Protein AF-A0A957XF98-F1 (afdb_monomer_lite)

Radius of gyration: 41.45 Å; chains: 1; bounding box: 76×66×106 Å

Secondary structure (DSSP, 8-state):
-----------S--TT-----HHHHHHHHHHHHHHHHHHHHHHHHHHHHHHHHHHHHHHHHHHHHHHHHHHHHHHHHHHHHHHHHHHHHHHHHHHHHHHHH-SSS-HHHHHHHHHHHHHHHHHHHHHHHHHHHHHHHHHHHHHHHHHHHHHT-

Foldseek 3Di:
DDDDDDDDDDDDDPPDPPVPDPVRVVVVVVVVVVVVVVVVVVVVVVVVVVVVVVVLVVVLVVLVVVLVVLVVVVVVVVVVLVVLVVVLVVLVVVLVVVCVVPVPDDPPVNVVSVVVNVVSVVVNVVVVVVVVVVVVVSVVVSVVSVVVSVVSD

Sequence (153 aa):
MSTKQISQLSNGNPENHTTLKPDALANKITIAHKEHLKVQREHYEWLNKARKGQVKSRRMLALLARIESMILDRDARIASLMARVEAHEAQIRWHDEAVSSDEIAHQSHLDAVHIRYRTEHAAVHEIFSHFEEDEEQFNAQIEDVVQALLRSL

Structure (mmCIF, N/CA/C/O backbone):
data_AF-A0A957XF98-F1
#
_entry.id   AF-A0A957XF98-F1
#
loop_
_atom_site.group_PDB
_atom_site.id
_atom_site.type_symbol
_atom_site.label_atom_id
_atom_site.label_alt_id
_atom_site.label_comp_id
_atom_site.label_asym_id
_atom_site.label_entity_id
_atom_site.label_seq_id
_atom_site.pdbx_PDB_ins_code
_atom_site.Cartn_x
_atom_site.Cartn_y
_atom_site.Cartn_z
_atom_site.occupancy
_atom_site.B_iso_or_equiv
_atom_site.auth_seq_id
_atom_site.auth_comp_id
_atom_site.auth_asym_id
_atom_site.auth_atom_id
_atom_site.pdbx_PDB_model_num
ATOM 1 N N . MET A 1 1 ? -44.071 -53.668 22.408 1.00 39.41 1 MET A N 1
ATOM 2 C CA . MET A 1 1 ? -42.833 -53.862 23.203 1.00 39.41 1 MET A CA 1
ATOM 3 C C . MET A 1 1 ? -42.165 -52.497 23.318 1.00 39.41 1 MET A C 1
ATOM 5 O O . MET A 1 1 ? -41.993 -51.883 22.285 1.00 39.41 1 MET A O 1
ATOM 9 N N . SER A 1 2 ? -41.831 -51.893 24.454 1.00 44.38 2 SER A N 1
ATOM 10 C CA . SER A 1 2 ? -41.777 -52.313 25.850 1.00 44.38 2 SER A CA 1
ATOM 11 C C . SER A 1 2 ? -41.962 -51.051 26.707 1.00 44.38 2 SER A C 1
ATOM 13 O O . SER A 1 2 ? -41.191 -50.102 26.594 1.00 44.38 2 SER A O 1
ATOM 15 N N . THR A 1 3 ? -43.001 -51.033 27.535 1.00 46.59 3 THR A N 1
ATOM 16 C CA . THR A 1 3 ? -43.173 -50.110 28.660 1.00 46.59 3 THR A CA 1
ATOM 17 C C . THR A 1 3 ? -42.321 -50.616 29.817 1.00 46.59 3 THR A C 1
ATOM 19 O O . THR A 1 3 ? -42.658 -51.637 30.416 1.00 46.59 3 THR A O 1
ATOM 22 N N . LYS A 1 4 ? -41.238 -49.915 30.167 1.00 57.94 4 LYS A N 1
ATOM 23 C CA . LYS A 1 4 ? -40.604 -50.094 31.478 1.00 57.94 4 LYS A CA 1
ATOM 24 C C . LYS A 1 4 ? -41.100 -49.013 32.427 1.00 57.94 4 LYS A C 1
ATOM 26 O O . LYS A 1 4 ? -40.674 -47.866 32.372 1.00 57.94 4 LYS A O 1
ATOM 31 N N . GLN A 1 5 ? -42.028 -49.438 33.278 1.00 53.69 5 GLN A N 1
ATOM 32 C CA . GLN A 1 5 ? -42.318 -48.823 34.563 1.00 53.69 5 GLN A CA 1
ATOM 33 C C . GLN A 1 5 ? -41.026 -48.738 35.382 1.00 53.69 5 GLN A C 1
ATOM 35 O O . GLN A 1 5 ? -40.314 -49.733 35.519 1.00 53.69 5 GLN A O 1
ATOM 40 N N . ILE A 1 6 ? -40.762 -47.574 35.966 1.00 48.00 6 ILE A N 1
ATOM 41 C CA . ILE A 1 6 ? -39.937 -47.463 37.167 1.00 48.00 6 ILE A CA 1
ATOM 42 C C . ILE A 1 6 ? -40.783 -46.691 38.171 1.00 48.00 6 ILE A C 1
ATOM 44 O O . ILE A 1 6 ? -40.879 -45.466 38.132 1.00 48.00 6 ILE A O 1
ATOM 48 N N . SER A 1 7 ? -41.455 -47.449 39.031 1.00 49.31 7 SER A N 1
ATOM 49 C CA . SER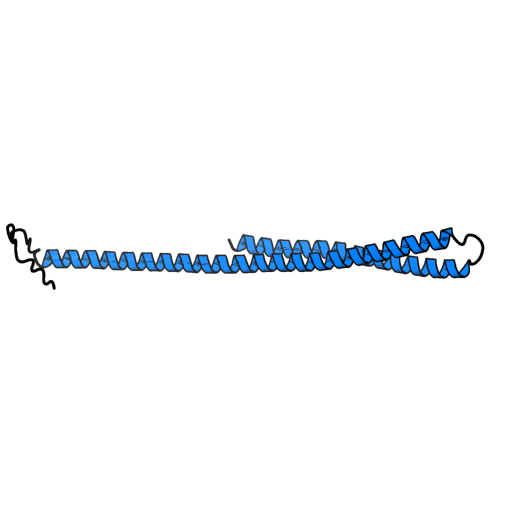 A 1 7 ? -42.079 -46.943 40.242 1.00 49.31 7 SER A CA 1
ATOM 50 C C . SER A 1 7 ? -41.101 -47.097 41.403 1.00 49.31 7 SER A C 1
ATOM 52 O O . SER A 1 7 ? -40.569 -48.178 41.619 1.00 49.31 7 SER A O 1
ATOM 54 N N . GLN A 1 8 ? -40.975 -46.000 42.152 1.00 52.94 8 GLN A N 1
ATOM 55 C CA . GLN A 1 8 ? -40.747 -45.922 43.598 1.00 52.94 8 GLN A CA 1
ATOM 56 C C . GLN A 1 8 ? -39.441 -46.481 44.173 1.00 52.94 8 GLN A C 1
ATOM 58 O O . GLN A 1 8 ? -39.303 -47.681 44.343 1.00 52.94 8 GLN A O 1
ATOM 63 N N . LEU A 1 9 ? -38.605 -45.570 44.683 1.00 45.41 9 LEU A N 1
ATOM 64 C CA . LEU A 1 9 ? -38.120 -45.625 46.067 1.00 45.41 9 LEU A CA 1
ATOM 65 C C . LEU A 1 9 ? -37.986 -44.188 46.600 1.00 45.41 9 LEU A C 1
ATOM 67 O O . LEU A 1 9 ? -36.999 -43.494 46.380 1.00 45.41 9 LEU A O 1
ATOM 71 N N . SER A 1 10 ? -39.048 -43.749 47.274 1.00 59.97 10 SER A N 1
ATOM 72 C CA . SER A 1 10 ? -38.985 -42.753 48.344 1.00 59.97 10 SER A CA 1
ATOM 73 C C . SER A 1 10 ? -38.304 -43.411 49.544 1.00 59.97 10 SER A C 1
ATOM 75 O O . SER A 1 10 ? -38.709 -44.519 49.888 1.00 59.97 10 SER A O 1
ATOM 77 N N . ASN A 1 11 ? -37.306 -42.763 50.159 1.00 46.03 11 ASN A N 1
ATOM 78 C CA . ASN A 1 11 ? -37.051 -42.852 51.605 1.00 46.03 11 ASN A CA 1
ATOM 79 C C . ASN A 1 11 ? -35.957 -41.870 52.073 1.00 46.03 11 ASN A C 1
ATOM 81 O O . ASN A 1 11 ? -34.790 -42.038 51.737 1.00 46.03 11 ASN A O 1
ATOM 85 N N . GLY A 1 12 ? -36.367 -40.909 52.917 1.00 40.41 12 GLY A N 1
ATOM 86 C CA . GLY A 1 12 ? -35.535 -40.128 53.852 1.00 40.41 12 GLY A CA 1
ATOM 87 C C . GLY A 1 12 ? -34.702 -39.016 53.205 1.00 40.41 12 GLY A C 1
ATOM 88 O O . GLY A 1 12 ? -33.691 -39.284 52.580 1.00 40.41 12 GLY A O 1
ATOM 89 N N . ASN A 1 13 ? -35.036 -37.730 53.311 1.00 39.22 13 ASN A N 1
ATOM 90 C CA . ASN A 1 13 ? -35.313 -36.982 54.536 1.00 39.22 13 ASN A CA 1
ATOM 91 C C . ASN A 1 13 ? -36.149 -35.724 54.182 1.00 39.22 13 ASN A C 1
ATOM 93 O O . ASN A 1 13 ? -35.641 -34.883 53.439 1.00 39.22 13 ASN A O 1
ATOM 97 N N . PRO A 1 14 ? -37.403 -35.562 54.651 1.00 48.25 14 PRO A N 1
ATOM 98 C CA . PRO 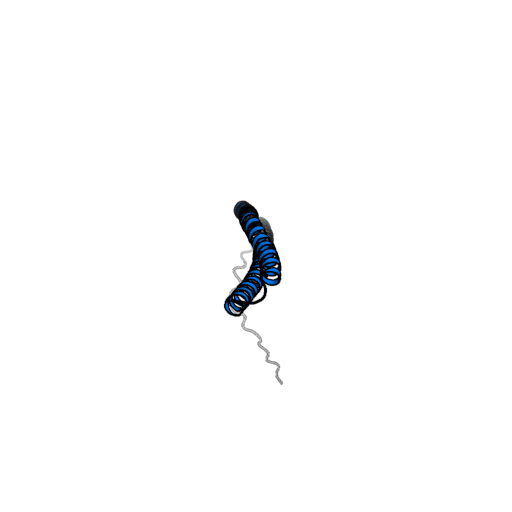A 1 14 ? -38.204 -34.374 54.337 1.00 48.25 14 PRO A CA 1
ATOM 99 C C . PRO A 1 14 ? -37.844 -33.145 55.192 1.00 48.25 14 PRO A C 1
ATOM 101 O O . PRO A 1 14 ? -38.402 -32.067 54.990 1.00 48.25 14 PRO A O 1
ATOM 104 N N . GLU A 1 15 ? -36.892 -33.256 56.119 1.00 44.06 15 GLU A N 1
ATOM 105 C CA . GLU A 1 15 ? -36.580 -32.194 57.074 1.00 44.06 15 GLU A CA 1
ATOM 106 C C . GLU A 1 15 ? -35.225 -31.547 56.792 1.00 44.06 15 GLU A C 1
ATOM 108 O O . GLU A 1 15 ? -34.224 -31.772 57.466 1.00 44.06 15 GLU A O 1
ATOM 113 N N . ASN A 1 16 ? -35.201 -30.714 55.754 1.00 44.41 16 ASN A N 1
ATOM 114 C CA . ASN A 1 16 ? -34.435 -29.468 55.785 1.00 44.41 16 ASN A CA 1
ATOM 115 C C . ASN A 1 16 ? -34.958 -28.486 54.729 1.00 44.41 16 ASN A C 1
ATOM 117 O O . ASN A 1 16 ? -34.204 -27.817 54.024 1.00 44.41 16 ASN A O 1
ATOM 121 N N . HIS A 1 17 ? -36.282 -28.354 54.628 1.00 47.44 17 HIS A N 1
ATOM 122 C CA . HIS A 1 17 ? -36.843 -27.116 54.105 1.00 47.44 17 HIS A CA 1
ATOM 123 C C . HIS A 1 17 ? -36.621 -26.051 55.175 1.00 47.44 17 HIS A C 1
ATOM 125 O O . HIS A 1 17 ? -37.489 -25.778 56.000 1.00 47.44 17 HIS A O 1
ATOM 131 N N . THR A 1 18 ? -35.419 -25.469 55.200 1.00 53.75 18 THR A N 1
ATOM 132 C CA . THR A 1 18 ? -35.195 -24.202 55.889 1.00 53.75 18 THR A CA 1
ATOM 133 C C . THR A 1 18 ? -36.035 -23.181 55.133 1.00 53.75 18 THR A C 1
ATOM 135 O O . THR A 1 18 ? -35.591 -22.575 54.156 1.00 53.75 18 THR A O 1
ATOM 138 N N . THR A 1 19 ? -37.302 -23.060 55.526 1.00 56.16 19 THR A N 1
ATOM 139 C CA . THR A 1 19 ? -38.209 -22.027 55.050 1.00 56.16 19 THR A CA 1
ATOM 140 C C . THR A 1 19 ? -37.586 -20.718 55.498 1.00 56.16 19 THR A C 1
ATOM 142 O O . THR A 1 19 ? -37.680 -20.321 56.660 1.00 56.16 19 THR A O 1
ATOM 145 N N . LEU A 1 20 ? -36.818 -20.103 54.598 1.00 55.84 20 LEU A N 1
ATOM 146 C CA . LEU A 1 20 ? -36.223 -18.802 54.839 1.00 55.84 20 LEU A CA 1
ATOM 147 C C . LEU A 1 20 ? -37.368 -17.876 55.215 1.00 55.84 20 LEU A C 1
ATOM 149 O O . LEU A 1 20 ? -38.357 -17.788 54.486 1.00 55.84 20 LEU A O 1
ATOM 153 N N . LYS A 1 21 ? -37.235 -17.206 56.363 1.00 67.31 21 LYS A N 1
ATOM 154 C CA . LYS A 1 21 ? -38.171 -16.149 56.740 1.00 67.31 21 LYS A CA 1
ATOM 155 C C . LYS A 1 21 ? -38.342 -15.213 55.531 1.00 67.31 21 LYS A C 1
ATOM 157 O O . LYS A 1 21 ? -37.341 -14.967 54.851 1.00 67.31 21 LYS A O 1
ATOM 162 N N . PRO A 1 22 ? -39.554 -14.707 55.248 1.00 72.50 22 PRO A N 1
ATOM 163 C CA . PRO A 1 22 ? -39.833 -13.882 54.068 1.00 72.50 22 PRO A CA 1
ATOM 164 C C . PRO A 1 22 ? -38.785 -12.782 53.833 1.00 72.50 22 PRO A C 1
ATOM 166 O O . PRO A 1 22 ? -38.334 -12.583 52.707 1.00 72.50 22 PRO A O 1
ATOM 169 N N . ASP A 1 23 ? -38.290 -12.179 54.915 1.00 75.88 23 ASP A N 1
ATOM 170 C CA . ASP A 1 23 ? -37.241 -11.154 54.899 1.00 75.88 23 ASP A CA 1
ATOM 171 C C . ASP A 1 23 ? -35.886 -11.671 54.387 1.00 75.88 23 ASP A C 1
ATOM 173 O O . ASP A 1 23 ? -35.196 -10.994 53.627 1.00 75.88 23 ASP A O 1
ATOM 177 N N . ALA A 1 24 ? -35.499 -12.898 54.749 1.00 76.38 24 ALA A N 1
ATOM 178 C CA . ALA A 1 24 ? -34.257 -13.523 54.298 1.00 76.38 24 ALA A CA 1
ATOM 179 C C . ALA A 1 24 ? -34.320 -13.932 52.818 1.00 76.38 24 ALA A C 1
ATOM 181 O O . ALA A 1 24 ? -33.307 -13.873 52.118 1.00 76.38 24 ALA A O 1
ATOM 182 N N . LEU A 1 25 ? -35.501 -14.316 52.323 1.00 79.44 25 LEU A N 1
ATOM 183 C CA . LEU A 1 25 ? -35.720 -14.587 50.901 1.00 79.44 25 LEU A CA 1
ATOM 184 C C . LEU A 1 25 ? -35.705 -13.287 50.079 1.00 79.44 25 LEU A C 1
ATOM 186 O O . LEU A 1 25 ? -35.013 -13.218 49.064 1.00 79.44 25 LEU A O 1
ATOM 190 N N . ALA A 1 26 ? -36.387 -12.239 50.551 1.00 81.94 26 ALA A N 1
ATOM 191 C CA . ALA A 1 26 ? -36.394 -10.921 49.913 1.00 81.94 26 ALA A CA 1
ATOM 192 C C . ALA A 1 26 ? -34.983 -10.313 49.811 1.00 81.94 26 ALA A C 1
ATOM 194 O O . ALA A 1 26 ? -34.611 -9.745 48.778 1.00 81.94 26 ALA A O 1
ATOM 195 N N . ASN A 1 27 ? -34.158 -10.495 50.847 1.00 87.88 27 ASN A N 1
ATOM 196 C CA . ASN A 1 27 ? -32.780 -10.011 50.844 1.00 87.88 27 ASN A CA 1
ATOM 197 C C . ASN A 1 27 ? -31.911 -10.767 49.820 1.00 87.88 27 ASN A C 1
ATOM 199 O O . ASN A 1 27 ? -31.172 -10.146 49.057 1.00 87.88 27 ASN A O 1
ATOM 203 N N . LYS A 1 28 ? -32.063 -12.098 49.715 1.00 87.31 28 LYS A N 1
ATOM 204 C CA . LYS A 1 28 ? -31.374 -12.905 48.688 1.00 87.31 28 LYS A CA 1
ATOM 205 C C . LYS A 1 28 ? -31.770 -12.507 47.267 1.00 87.31 28 LYS A C 1
ATOM 207 O O . LYS A 1 28 ? -30.895 -12.378 46.416 1.00 87.31 28 LYS A O 1
ATOM 212 N N . ILE A 1 29 ? -33.059 -12.266 47.018 1.00 88.69 29 ILE A N 1
ATOM 213 C CA . ILE A 1 29 ? -33.552 -11.802 45.710 1.00 88.69 29 ILE A CA 1
ATOM 214 C C . ILE A 1 29 ? -32.949 -10.435 45.366 1.00 88.69 29 ILE A C 1
ATOM 216 O O . ILE A 1 29 ? -32.492 -10.224 44.244 1.00 88.69 29 ILE A O 1
ATOM 220 N N . THR A 1 30 ? -32.879 -9.526 46.340 1.00 92.19 30 THR A N 1
ATOM 221 C CA . THR A 1 30 ? -32.288 -8.194 46.148 1.00 92.19 30 THR A CA 1
ATOM 222 C C . THR A 1 30 ? -30.796 -8.273 45.812 1.00 92.19 30 THR A C 1
ATOM 224 O O . THR A 1 30 ? -30.329 -7.559 44.923 1.00 92.19 30 THR A O 1
ATOM 227 N N . ILE A 1 31 ? -30.046 -9.148 46.491 1.00 93.25 31 ILE A N 1
ATOM 228 C CA . ILE A 1 31 ? -28.620 -9.382 46.214 1.00 93.25 31 ILE A CA 1
ATOM 229 C C . ILE A 1 31 ? -28.440 -9.961 44.807 1.00 93.25 31 ILE A C 1
ATOM 231 O O . ILE A 1 31 ? -27.709 -9.380 44.006 1.00 93.25 31 ILE A O 1
ATOM 235 N N . ALA A 1 32 ? -29.173 -11.025 44.469 1.00 91.19 32 ALA A N 1
ATOM 236 C CA . ALA A 1 32 ? -29.096 -11.663 43.155 1.00 91.19 32 ALA A CA 1
ATOM 237 C C . ALA A 1 32 ? -29.467 -10.698 42.015 1.00 91.19 32 ALA A C 1
ATOM 239 O O . ALA A 1 32 ? -28.824 -10.688 40.967 1.00 91.19 32 ALA A O 1
ATOM 240 N N . HIS A 1 33 ? -30.465 -9.833 42.223 1.00 92.62 33 HIS A N 1
ATOM 241 C CA . HIS A 1 33 ? -30.840 -8.815 41.245 1.00 92.62 33 HIS A CA 1
ATOM 242 C C . HIS A 1 33 ? -29.729 -7.772 41.038 1.00 92.62 33 HIS A C 1
ATOM 244 O O . HIS A 1 33 ? -29.409 -7.424 39.900 1.00 92.62 33 HIS A O 1
ATOM 250 N N . LYS A 1 34 ? -29.089 -7.305 42.120 1.00 94.94 34 LYS A N 1
ATOM 251 C CA . LYS A 1 34 ? -27.949 -6.376 42.034 1.00 94.94 34 LYS A CA 1
ATOM 252 C C . LYS A 1 34 ? -26.754 -7.000 41.310 1.00 94.94 34 LYS A C 1
ATOM 254 O O . LYS A 1 34 ? -26.134 -6.327 40.486 1.00 94.94 34 LYS A O 1
ATOM 259 N N . GLU A 1 35 ? -26.448 -8.266 41.586 1.00 93.81 35 GLU A N 1
ATOM 260 C CA . GLU A 1 35 ? -25.391 -9.009 40.891 1.00 93.81 35 GLU A CA 1
ATOM 261 C C . GLU A 1 35 ? -25.713 -9.191 39.407 1.00 93.81 35 GLU A C 1
ATOM 263 O O . GLU A 1 35 ? -24.869 -8.907 38.560 1.00 93.81 35 GLU A O 1
ATOM 268 N N . HIS A 1 36 ? -26.953 -9.559 39.076 1.00 92.44 36 HIS A N 1
ATOM 269 C CA . HIS A 1 36 ? -27.395 -9.683 37.690 1.00 92.44 36 HIS A CA 1
ATOM 270 C C . HIS A 1 36 ? -27.223 -8.371 36.909 1.00 92.44 36 HIS A C 1
ATOM 272 O O . HIS A 1 36 ? -26.654 -8.372 35.818 1.00 92.44 36 HIS A O 1
ATOM 278 N N . LEU A 1 37 ? -27.638 -7.236 37.484 1.00 95.69 37 LEU A N 1
ATOM 279 C CA . LEU A 1 37 ? -27.449 -5.918 36.866 1.00 95.69 37 LEU A CA 1
ATOM 280 C C . LEU A 1 37 ? -25.967 -5.553 36.701 1.00 95.69 37 LEU A C 1
ATOM 282 O O . LEU A 1 37 ? -25.592 -4.914 35.717 1.00 95.69 37 LEU A O 1
ATOM 286 N N . LYS A 1 38 ? -25.110 -5.952 37.649 1.00 95.88 38 LYS A N 1
ATOM 287 C CA . LYS A 1 38 ? -23.660 -5.755 37.540 1.00 95.88 38 LYS A CA 1
ATOM 288 C C . LYS A 1 38 ? -23.089 -6.545 36.360 1.00 95.88 38 LYS A C 1
ATOM 290 O O . LYS A 1 38 ? -22.432 -5.945 35.514 1.00 95.88 38 LYS A O 1
ATOM 295 N N . VAL A 1 39 ? -23.411 -7.835 36.263 1.00 92.94 39 VAL A N 1
ATOM 296 C CA . VAL A 1 39 ? -22.960 -8.707 35.166 1.00 92.94 39 VAL A CA 1
ATOM 297 C C . VAL A 1 39 ? -23.476 -8.209 33.816 1.00 92.94 39 VAL A C 1
ATOM 299 O O . VAL A 1 39 ? -22.725 -8.200 32.844 1.00 92.94 39 VAL A O 1
ATOM 302 N N . GLN A 1 40 ? -24.723 -7.729 33.740 1.00 94.19 40 GLN A N 1
ATOM 303 C CA . GLN A 1 40 ? -25.237 -7.117 32.512 1.00 94.19 40 GLN A CA 1
ATOM 304 C C . GLN A 1 40 ? -24.390 -5.914 32.079 1.00 94.19 40 GLN A C 1
ATOM 306 O O . GLN A 1 40 ? -24.025 -5.823 30.908 1.00 94.19 40 GLN A O 1
ATOM 311 N N . ARG A 1 41 ? -24.042 -5.006 33.002 1.00 94.38 41 ARG A N 1
ATOM 312 C CA . ARG A 1 41 ? -23.186 -3.850 32.681 1.00 94.38 41 ARG A CA 1
ATOM 313 C C . ARG A 1 41 ? -21.804 -4.276 32.197 1.00 94.38 41 ARG A C 1
ATOM 315 O O . ARG A 1 41 ? -21.376 -3.810 31.145 1.00 94.38 41 ARG A O 1
ATOM 322 N N . GLU A 1 42 ? -21.154 -5.193 32.908 1.00 93.12 42 GLU A N 1
ATOM 323 C CA . GLU A 1 42 ? -19.845 -5.729 32.514 1.00 93.12 42 GLU A CA 1
ATOM 324 C C . GLU A 1 42 ? -19.911 -6.376 31.119 1.00 93.12 42 GLU A C 1
ATOM 326 O O . GLU A 1 42 ? -19.057 -6.125 30.268 1.00 93.12 42 GLU A O 1
ATOM 331 N N . HIS A 1 43 ? -20.975 -7.129 30.829 1.00 92.06 43 HIS A N 1
ATOM 332 C CA . HIS A 1 43 ? -21.197 -7.716 29.510 1.00 92.06 43 HIS A CA 1
ATOM 333 C C . HIS A 1 43 ? -21.339 -6.651 28.408 1.00 92.06 43 HIS A C 1
ATOM 335 O O . HIS A 1 43 ? -20.711 -6.764 27.351 1.00 92.06 43 HIS A O 1
ATOM 341 N N . TYR A 1 44 ? -22.112 -5.587 28.652 1.00 90.62 44 TYR A N 1
ATOM 342 C CA . TYR A 1 44 ? -22.230 -4.464 27.715 1.00 90.62 44 TYR A CA 1
ATOM 343 C C . TYR A 1 44 ? -20.887 -3.763 27.470 1.00 90.62 44 TYR A C 1
ATOM 345 O O . TYR A 1 44 ? -20.573 -3.409 26.330 1.00 90.62 44 TYR A O 1
ATOM 353 N N . GLU A 1 45 ? -20.071 -3.582 28.508 1.00 93.81 45 GLU A N 1
ATOM 354 C CA . GLU A 1 45 ? -18.729 -3.008 28.383 1.00 93.81 45 GLU A CA 1
ATOM 355 C C . GLU A 1 45 ? -17.812 -3.887 27.527 1.00 93.81 45 GLU A C 1
ATOM 357 O O . GLU A 1 45 ? -17.120 -3.379 26.639 1.00 93.81 45 GLU A O 1
ATOM 362 N N . TRP A 1 46 ? -17.852 -5.205 27.731 1.00 92.62 46 TRP A N 1
ATOM 363 C CA . TRP A 1 46 ? -17.082 -6.165 26.941 1.00 92.62 46 TRP A CA 1
ATOM 364 C C . TRP A 1 46 ? -17.501 -6.160 25.473 1.00 92.62 46 TRP A C 1
ATOM 366 O O . TRP A 1 46 ? -16.641 -6.075 24.593 1.00 92.62 46 TRP A O 1
ATOM 376 N N . LEU A 1 47 ? -18.808 -6.166 25.191 1.00 93.62 47 LEU A N 1
ATOM 377 C CA . LEU A 1 47 ? -19.325 -6.052 23.826 1.00 93.62 47 LEU A CA 1
ATOM 378 C C . LEU A 1 47 ? -18.882 -4.747 23.162 1.00 93.62 47 LEU A C 1
ATOM 380 O O . LEU A 1 47 ? -18.455 -4.750 22.006 1.00 93.62 47 LEU A O 1
ATOM 384 N N . ASN A 1 48 ? -18.934 -3.631 23.888 1.00 93.50 48 ASN A N 1
ATOM 385 C CA . ASN A 1 48 ? -18.466 -2.349 23.372 1.00 93.50 48 ASN A CA 1
ATOM 386 C C . ASN A 1 48 ? -16.958 -2.356 23.102 1.00 93.50 48 ASN A C 1
ATOM 388 O O . ASN A 1 48 ? -16.523 -1.832 22.073 1.00 93.50 48 ASN A O 1
ATOM 392 N N . LYS A 1 49 ? -16.154 -2.973 23.973 1.00 91.19 49 LYS A N 1
ATOM 393 C CA . LYS A 1 49 ? -14.709 -3.130 23.764 1.00 91.19 49 LYS A CA 1
ATOM 394 C C . LYS A 1 49 ? -14.416 -3.988 22.531 1.00 91.19 49 LYS A C 1
ATOM 396 O O . LYS A 1 49 ? -13.609 -3.581 21.697 1.00 91.19 49 LYS A O 1
ATOM 401 N N . ALA A 1 50 ? -15.119 -5.109 22.372 1.00 89.94 50 ALA A N 1
ATOM 402 C CA . ALA A 1 50 ? -14.991 -5.988 21.211 1.00 89.94 50 ALA A CA 1
ATOM 403 C C . ALA A 1 50 ? -15.371 -5.270 19.906 1.00 89.94 50 ALA A C 1
ATOM 405 O O . ALA A 1 50 ? -14.607 -5.301 18.943 1.00 89.94 50 ALA A O 1
ATOM 406 N N . ARG A 1 51 ? -16.495 -4.537 19.888 1.00 93.12 51 ARG A N 1
ATOM 407 C CA . ARG A 1 51 ? -16.921 -3.738 18.724 1.00 93.12 51 ARG A CA 1
ATOM 408 C C . ARG A 1 51 ? -15.904 -2.659 18.359 1.00 93.12 51 ARG A C 1
ATOM 410 O O . ARG A 1 51 ? -15.568 -2.511 17.186 1.00 93.12 51 ARG A O 1
ATOM 417 N N . LYS A 1 52 ? -15.375 -1.927 19.348 1.00 91.31 52 LYS A N 1
ATOM 418 C CA . LYS A 1 52 ? -14.307 -0.937 19.120 1.00 91.31 52 LYS A CA 1
ATOM 419 C C . LYS A 1 52 ? -13.057 -1.594 18.527 1.00 91.31 52 LYS A C 1
ATOM 421 O O . LYS A 1 52 ? -12.500 -1.061 17.572 1.00 91.31 52 LYS A O 1
ATOM 426 N N . GLY A 1 53 ? -12.662 -2.758 19.048 1.00 87.12 53 GLY A N 1
ATOM 427 C CA . GLY A 1 53 ? -11.558 -3.556 18.508 1.00 87.12 53 GLY A CA 1
ATOM 428 C C . GLY A 1 53 ? -11.790 -3.958 17.051 1.00 87.12 53 GLY A C 1
ATOM 429 O O . GLY A 1 53 ? -10.947 -3.690 16.203 1.00 87.12 53 GLY A O 1
ATOM 430 N N . GLN A 1 54 ? -12.973 -4.486 16.730 1.00 91.94 54 GLN A N 1
ATOM 431 C CA . GLN A 1 54 ? -13.340 -4.870 15.364 1.00 91.94 54 GLN A CA 1
ATOM 432 C C . GLN A 1 54 ? -13.265 -3.689 14.382 1.00 91.94 54 GLN A C 1
ATOM 434 O O . GLN A 1 54 ? -12.774 -3.844 13.263 1.00 91.94 54 GLN A O 1
ATOM 439 N N . VAL A 1 55 ? -13.729 -2.502 14.788 1.00 91.06 55 VAL A N 1
ATOM 440 C CA . VAL A 1 55 ? -13.631 -1.287 13.962 1.00 91.06 55 VAL A CA 1
ATOM 441 C C . VAL A 1 55 ? -12.172 -0.888 13.736 1.00 91.06 55 VAL A C 1
ATOM 443 O O . VAL A 1 55 ? -11.811 -0.583 12.599 1.00 91.06 55 VAL A O 1
ATOM 446 N N . LYS A 1 56 ? -11.325 -0.927 14.776 1.00 86.69 56 LYS A N 1
ATOM 447 C CA . LYS A 1 56 ? -9.882 -0.671 14.634 1.00 86.69 56 LYS A CA 1
ATOM 448 C C . LYS A 1 56 ? -9.234 -1.655 13.652 1.00 86.69 56 LYS A C 1
ATOM 450 O O . LYS A 1 56 ? -8.576 -1.220 12.713 1.00 86.69 56 LYS A O 1
ATOM 455 N N . SER A 1 57 ? -9.490 -2.957 13.798 1.00 85.00 57 SER A N 1
ATOM 456 C CA . SER A 1 57 ? -8.942 -3.987 12.904 1.00 85.00 57 SER A CA 1
ATOM 457 C C . SER A 1 57 ? -9.381 -3.802 11.450 1.00 85.00 57 SER A C 1
ATOM 459 O O . SER A 1 57 ? -8.566 -3.933 10.544 1.00 85.00 57 SER A O 1
ATOM 461 N N . ARG A 1 58 ? -10.646 -3.442 11.201 1.00 89.88 58 ARG A N 1
ATOM 462 C CA . ARG A 1 58 ? -11.126 -3.165 9.835 1.00 89.88 58 ARG A CA 1
ATOM 463 C C . ARG A 1 58 ? -10.430 -1.965 9.196 1.00 89.88 58 ARG A C 1
ATOM 465 O O . ARG A 1 58 ? -10.103 -2.020 8.016 1.00 89.88 58 ARG A O 1
ATOM 472 N N . ARG A 1 59 ? -10.192 -0.898 9.964 1.00 86.88 59 ARG A N 1
ATOM 473 C CA . ARG A 1 59 ? -9.442 0.273 9.478 1.00 86.88 59 ARG A CA 1
ATOM 474 C C . ARG A 1 59 ? -7.996 -0.089 9.149 1.00 86.88 59 ARG A C 1
ATOM 476 O O . ARG A 1 59 ? -7.511 0.305 8.098 1.00 86.88 59 ARG A O 1
ATOM 483 N N . MET A 1 60 ? -7.356 -0.886 10.005 1.00 85.81 60 MET A N 1
ATOM 484 C CA . MET A 1 60 ? -6.003 -1.399 9.784 1.00 85.81 60 MET A CA 1
ATOM 485 C C . MET A 1 60 ? -5.902 -2.195 8.476 1.00 85.81 60 MET A C 1
ATOM 487 O O . MET A 1 60 ? -5.040 -1.920 7.648 1.00 85.81 60 MET A O 1
ATOM 491 N N . LEU A 1 61 ? -6.833 -3.127 8.248 1.00 87.56 61 LEU A N 1
ATOM 492 C CA . LEU A 1 61 ? -6.880 -3.916 7.013 1.00 87.56 61 LEU A CA 1
ATOM 493 C C . LEU A 1 61 ? -7.049 -3.043 5.764 1.00 87.56 61 LEU A C 1
ATOM 495 O O . LEU A 1 61 ? -6.413 -3.307 4.751 1.00 87.56 61 LEU A O 1
ATOM 499 N N . ALA A 1 62 ? -7.865 -1.989 5.835 1.00 86.88 62 ALA A N 1
ATOM 500 C CA . ALA A 1 62 ? -8.043 -1.071 4.712 1.00 86.88 62 ALA A CA 1
ATOM 501 C C . ALA A 1 62 ? -6.761 -0.285 4.378 1.00 86.88 62 ALA A C 1
ATOM 503 O O . ALA A 1 62 ? -6.476 -0.057 3.205 1.00 86.88 62 ALA A O 1
ATOM 504 N N . LEU A 1 63 ? -5.978 0.111 5.389 1.00 85.25 63 LEU A N 1
ATOM 505 C CA . LEU A 1 63 ? -4.688 0.774 5.170 1.00 85.25 63 LEU A CA 1
ATOM 506 C C . LEU A 1 63 ? -3.659 -0.183 4.557 1.00 85.25 63 LEU A C 1
ATOM 508 O O . LEU A 1 63 ? -2.977 0.199 3.612 1.00 85.25 63 LEU A O 1
ATOM 512 N N . LEU A 1 64 ? -3.590 -1.429 5.036 1.00 86.31 64 LEU A N 1
ATOM 513 C CA . LEU A 1 64 ? -2.702 -2.448 4.464 1.00 86.31 64 LEU A CA 1
ATOM 514 C C . LEU A 1 64 ? -3.044 -2.748 2.999 1.00 86.31 64 LEU A C 1
ATOM 516 O O . LEU A 1 64 ? -2.150 -2.758 2.161 1.00 86.31 64 LEU A O 1
ATOM 520 N N . ALA A 1 65 ? -4.331 -2.896 2.673 1.00 89.31 65 ALA A N 1
ATOM 521 C CA . ALA A 1 65 ? -4.774 -3.100 1.293 1.00 89.31 65 ALA A CA 1
ATOM 522 C C . ALA A 1 65 ? -4.408 -1.917 0.377 1.00 89.31 65 ALA A C 1
ATOM 524 O O . ALA A 1 65 ? -4.092 -2.104 -0.797 1.00 89.31 65 ALA A O 1
ATOM 525 N N . ARG A 1 66 ? -4.418 -0.686 0.907 1.00 89.06 66 ARG A N 1
ATOM 526 C CA . ARG A 1 66 ? -3.963 0.493 0.160 1.00 89.06 66 ARG A CA 1
ATOM 527 C C . ARG A 1 66 ? -2.464 0.432 -0.136 1.00 89.06 66 ARG A C 1
ATOM 529 O O . ARG A 1 66 ? -2.083 0.714 -1.266 1.00 89.06 66 ARG A O 1
ATOM 536 N N . ILE A 1 67 ? -1.641 0.063 0.847 1.00 87.31 67 ILE A N 1
ATOM 537 C CA . ILE A 1 67 ? -0.191 -0.109 0.658 1.00 87.31 67 ILE A CA 1
ATOM 538 C C . ILE A 1 67 ? 0.079 -1.177 -0.408 1.00 87.31 67 ILE A C 1
ATOM 540 O O . ILE A 1 67 ? 0.843 -0.934 -1.335 1.00 87.31 67 ILE A O 1
ATOM 544 N N . GLU A 1 68 ? -0.592 -2.326 -0.318 1.00 90.56 68 GLU A N 1
ATOM 545 C CA . GLU A 1 68 ? -0.462 -3.412 -1.296 1.00 90.56 68 GLU A CA 1
ATOM 546 C C . GLU A 1 68 ? -0.820 -2.949 -2.715 1.00 90.56 68 GLU A C 1
ATOM 548 O O . GLU A 1 68 ? -0.063 -3.181 -3.654 1.00 90.56 68 GLU A O 1
ATOM 553 N N . SER A 1 69 ? -1.922 -2.208 -2.873 1.00 91.94 69 SER A N 1
ATOM 554 C CA . SER A 1 69 ? -2.304 -1.638 -4.169 1.00 91.94 69 SER A CA 1
ATOM 555 C C . SER A 1 69 ? -1.259 -0.669 -4.728 1.00 91.94 69 SER A C 1
ATOM 557 O O . SER A 1 69 ? -1.056 -0.647 -5.938 1.00 91.94 69 SER A O 1
ATOM 559 N N . MET A 1 70 ? -0.626 0.145 -3.877 1.00 88.62 70 MET A N 1
ATOM 560 C CA . MET A 1 70 ? 0.425 1.073 -4.305 1.00 88.62 70 MET A CA 1
ATOM 561 C C . MET A 1 70 ? 1.675 0.321 -4.777 1.00 88.62 70 MET A C 1
ATOM 563 O O . MET A 1 70 ? 2.257 0.690 -5.793 1.00 88.62 70 MET A O 1
ATOM 567 N N . ILE A 1 71 ? 2.063 -0.749 -4.075 1.00 88.69 71 ILE A N 1
ATOM 568 C CA . ILE A 1 71 ? 3.194 -1.603 -4.468 1.00 88.69 71 ILE A CA 1
ATOM 569 C C . ILE A 1 71 ? 2.930 -2.249 -5.834 1.00 88.69 71 ILE A C 1
ATOM 571 O O . ILE A 1 71 ? 3.779 -2.171 -6.715 1.00 88.69 71 ILE A O 1
ATOM 575 N N . LEU A 1 72 ? 1.735 -2.808 -6.047 1.00 91.69 72 LEU A N 1
ATOM 576 C CA . LEU A 1 72 ? 1.380 -3.444 -7.321 1.00 91.69 72 LEU A CA 1
ATOM 577 C C . LEU A 1 72 ? 1.403 -2.465 -8.506 1.00 91.69 72 LEU A C 1
ATOM 579 O O . LEU A 1 72 ? 1.852 -2.827 -9.594 1.00 91.69 72 LEU A O 1
ATOM 583 N N . ASP A 1 73 ? 0.940 -1.228 -8.308 1.00 88.19 73 ASP A N 1
ATOM 584 C CA . ASP A 1 73 ? 1.028 -0.185 -9.337 1.00 88.19 73 ASP A CA 1
ATOM 585 C C . ASP A 1 73 ? 2.491 0.157 -9.664 1.00 88.19 73 ASP A C 1
ATOM 587 O O . ASP A 1 73 ? 2.875 0.258 -10.834 1.00 88.19 73 ASP A O 1
ATOM 591 N N . ARG A 1 74 ? 3.347 0.245 -8.637 1.00 86.69 74 ARG A N 1
ATOM 592 C CA . ARG A 1 74 ? 4.783 0.487 -8.816 1.00 86.69 74 ARG A CA 1
ATOM 593 C C . ARG A 1 74 ? 5.467 -0.652 -9.571 1.00 86.69 74 ARG A C 1
ATOM 595 O O . ARG A 1 74 ? 6.228 -0.368 -10.495 1.00 86.69 74 ARG A O 1
ATOM 602 N N . ASP A 1 75 ? 5.169 -1.904 -9.238 1.00 90.31 75 ASP A N 1
ATOM 603 C CA . ASP A 1 75 ? 5.721 -3.074 -9.930 1.00 90.31 75 ASP A CA 1
ATOM 604 C C . ASP A 1 75 ? 5.369 -3.060 -11.425 1.00 90.31 75 ASP A C 1
ATOM 606 O O . ASP A 1 75 ? 6.228 -3.303 -12.2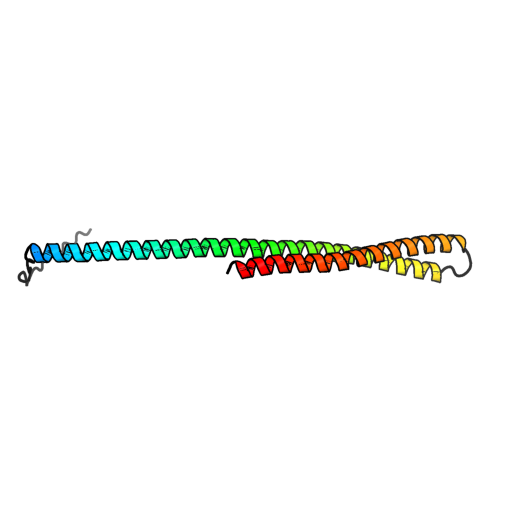77 1.00 90.31 75 ASP A O 1
ATOM 610 N N . ALA A 1 76 ? 4.129 -2.693 -11.766 1.00 89.75 76 ALA A N 1
ATOM 611 C CA . ALA A 1 76 ? 3.706 -2.555 -13.157 1.00 89.75 76 ALA A CA 1
ATOM 612 C C . ALA A 1 76 ? 4.487 -1.451 -13.896 1.00 89.75 76 ALA A C 1
ATOM 614 O O . ALA A 1 76 ? 4.902 -1.644 -15.045 1.00 89.75 76 ALA A O 1
ATOM 615 N N . ARG A 1 77 ? 4.738 -0.309 -13.238 1.00 87.69 77 ARG A N 1
ATOM 616 C CA . ARG A 1 77 ? 5.558 0.780 -13.800 1.00 87.69 77 ARG A CA 1
ATOM 617 C C . ARG A 1 77 ? 7.006 0.340 -14.022 1.00 87.69 77 ARG A C 1
ATOM 619 O O . ARG A 1 77 ? 7.545 0.595 -15.098 1.00 87.69 77 ARG A O 1
ATOM 626 N N . ILE A 1 78 ? 7.614 -0.356 -13.058 1.00 87.50 78 ILE A N 1
ATOM 627 C CA . ILE A 1 78 ? 8.981 -0.893 -13.176 1.00 87.50 78 ILE A CA 1
ATOM 628 C C . ILE A 1 78 ? 9.072 -1.875 -14.347 1.00 87.50 78 ILE A C 1
ATOM 630 O O . ILE A 1 78 ? 9.955 -1.732 -15.192 1.00 87.50 78 ILE A O 1
ATOM 634 N N . ALA A 1 79 ? 8.129 -2.812 -14.459 1.00 88.75 79 ALA A N 1
ATOM 635 C CA . ALA A 1 79 ? 8.096 -3.767 -15.565 1.00 88.75 79 ALA A CA 1
ATOM 636 C C . ALA A 1 79 ? 8.006 -3.062 -16.931 1.00 88.75 79 ALA A C 1
ATOM 638 O O . ALA A 1 79 ? 8.717 -3.419 -17.873 1.00 88.75 79 ALA A O 1
ATOM 639 N N . SER A 1 80 ? 7.183 -2.012 -17.033 1.00 87.62 80 SER A N 1
ATOM 640 C CA . SER A 1 80 ? 7.095 -1.211 -18.256 1.00 87.62 80 SER A CA 1
ATOM 641 C C . SER A 1 80 ? 8.404 -0.492 -18.586 1.00 87.62 80 SER A C 1
ATOM 643 O O . SER A 1 80 ? 8.728 -0.359 -19.765 1.00 87.62 80 SER A O 1
ATOM 645 N N . LEU A 1 81 ? 9.136 0.004 -17.587 1.00 87.25 81 LEU A N 1
ATOM 646 C CA . LEU A 1 81 ? 10.426 0.660 -17.802 1.00 87.25 81 LEU A CA 1
ATOM 647 C C . LEU A 1 81 ? 11.494 -0.332 -18.244 1.00 87.25 81 LEU A C 1
ATOM 649 O O . LEU A 1 81 ? 12.194 -0.056 -19.214 1.00 87.25 81 LEU A O 1
ATOM 653 N N . MET A 1 82 ? 11.559 -1.506 -17.613 1.00 87.69 82 MET A N 1
ATOM 654 C CA . MET A 1 82 ? 12.476 -2.572 -18.021 1.00 87.69 82 MET A CA 1
ATOM 655 C C . MET A 1 82 ? 12.268 -2.964 -19.486 1.00 87.69 82 MET A C 1
ATOM 657 O O . MET A 1 82 ? 13.228 -2.991 -20.248 1.00 87.69 82 MET A O 1
ATOM 661 N N . ALA A 1 83 ? 11.017 -3.141 -19.923 1.00 87.62 83 ALA A N 1
ATOM 662 C CA . ALA A 1 83 ? 10.721 -3.453 -21.322 1.00 87.62 83 ALA A CA 1
ATOM 663 C C . ALA A 1 83 ? 11.217 -2.367 -22.301 1.00 87.62 83 ALA A C 1
ATOM 665 O O . ALA A 1 83 ? 11.652 -2.669 -23.413 1.00 87.62 83 ALA A O 1
ATOM 666 N N . ARG A 1 84 ? 11.175 -1.087 -21.901 1.00 84.75 84 ARG A N 1
ATOM 667 C CA . ARG A 1 84 ? 11.693 0.026 -22.719 1.00 84.75 84 ARG A CA 1
ATOM 668 C C . ARG A 1 84 ? 13.216 0.018 -22.787 1.00 84.75 84 ARG A C 1
ATOM 670 O O . ARG A 1 84 ? 13.760 0.294 -23.852 1.00 84.75 84 ARG A O 1
ATOM 677 N N . VAL A 1 85 ? 13.883 -0.309 -21.681 1.00 85.19 85 VAL A N 1
ATOM 678 C CA . VAL A 1 85 ? 15.344 -0.467 -21.630 1.00 85.19 85 VAL A CA 1
ATOM 679 C C . VAL A 1 85 ? 15.783 -1.612 -22.530 1.00 85.19 85 VAL A C 1
ATOM 681 O O . VAL A 1 85 ? 16.640 -1.410 -23.380 1.00 85.19 85 VAL A O 1
ATOM 684 N N . GLU A 1 86 ? 15.149 -2.778 -22.417 1.00 88.31 86 GLU A N 1
ATOM 685 C CA . GLU A 1 86 ? 15.462 -3.949 -23.245 1.00 88.31 86 GLU A CA 1
ATOM 686 C C . GLU A 1 86 ? 15.289 -3.653 -24.744 1.00 88.31 86 GLU A C 1
ATOM 688 O O . GLU A 1 86 ? 16.131 -4.028 -25.566 1.00 88.31 86 GLU A O 1
ATOM 693 N N . ALA A 1 87 ? 14.221 -2.934 -25.109 1.00 84.12 87 ALA A N 1
ATOM 694 C CA . ALA A 1 87 ? 14.009 -2.483 -26.481 1.00 84.12 87 ALA A CA 1
ATOM 695 C C . ALA A 1 87 ? 15.113 -1.517 -26.944 1.00 84.12 87 ALA A C 1
ATOM 697 O O . ALA A 1 87 ? 15.606 -1.645 -28.066 1.00 84.12 87 ALA A O 1
ATOM 698 N N . HIS A 1 88 ? 15.531 -0.587 -26.083 1.00 83.75 88 HIS A N 1
ATOM 699 C CA . HIS A 1 88 ? 16.613 0.343 -26.391 1.00 83.75 88 HIS A CA 1
ATOM 700 C C . HIS A 1 88 ? 17.964 -0.373 -26.541 1.00 83.75 88 HIS A C 1
ATOM 702 O O . HIS A 1 88 ? 18.677 -0.136 -27.510 1.00 83.75 88 HIS A O 1
ATOM 708 N N . GLU A 1 89 ? 18.289 -1.327 -25.668 1.00 85.56 89 GLU A N 1
ATOM 709 C CA . GLU A 1 89 ? 19.495 -2.157 -25.790 1.00 85.56 89 GLU A CA 1
ATOM 710 C C . GLU A 1 89 ? 19.520 -2.963 -27.094 1.00 85.56 89 GLU A C 1
ATOM 712 O O . GLU A 1 89 ? 20.570 -3.120 -27.722 1.00 85.56 89 GLU A O 1
ATOM 717 N N . ALA A 1 90 ? 18.369 -3.474 -27.540 1.00 83.88 90 ALA A N 1
ATOM 718 C CA . ALA A 1 90 ? 18.271 -4.136 -28.836 1.00 83.88 90 ALA A CA 1
ATOM 719 C C . ALA A 1 90 ? 18.560 -3.171 -30.001 1.00 83.88 90 ALA A C 1
ATOM 721 O O . ALA A 1 90 ? 19.240 -3.559 -30.952 1.00 83.88 90 ALA A O 1
ATOM 722 N N . GLN A 1 91 ? 18.102 -1.917 -29.913 1.00 82.81 91 GLN A N 1
ATOM 723 C CA . GLN A 1 91 ? 18.413 -0.880 -30.902 1.00 82.81 91 GLN A CA 1
ATOM 724 C C . GLN A 1 91 ? 19.902 -0.510 -30.906 1.00 82.81 91 GLN A C 1
ATOM 726 O O . GLN A 1 91 ? 20.463 -0.346 -31.988 1.00 82.81 91 GLN A O 1
ATOM 731 N N . ILE A 1 92 ? 20.543 -0.436 -29.732 1.00 80.56 92 ILE A N 1
ATOM 732 C CA . ILE A 1 92 ? 21.996 -0.222 -29.603 1.00 80.56 92 ILE A CA 1
ATOM 733 C C . ILE A 1 92 ? 22.758 -1.322 -30.334 1.00 80.56 92 ILE A C 1
ATOM 735 O O . ILE A 1 92 ? 23.591 -1.031 -31.184 1.00 80.56 92 ILE A O 1
ATOM 739 N N . ARG A 1 93 ? 22.434 -2.592 -30.062 1.00 80.94 93 ARG A N 1
ATOM 740 C CA . ARG A 1 93 ? 23.108 -3.722 -30.719 1.00 80.94 93 ARG A CA 1
ATOM 741 C C . ARG A 1 93 ? 22.948 -3.690 -32.236 1.00 80.94 93 ARG A C 1
ATOM 743 O O . ARG A 1 93 ? 23.929 -3.854 -32.950 1.00 80.94 93 ARG A O 1
ATOM 750 N N . TRP A 1 94 ? 21.732 -3.432 -32.725 1.00 78.75 94 TRP A N 1
ATOM 751 C CA . TRP A 1 94 ? 21.485 -3.297 -34.163 1.00 78.75 94 TRP A CA 1
ATOM 752 C C . TRP A 1 94 ? 22.294 -2.151 -34.780 1.00 78.75 94 TRP A C 1
ATOM 754 O O . TRP A 1 94 ? 22.840 -2.291 -35.873 1.00 78.75 94 TRP A O 1
ATOM 764 N N . HIS A 1 95 ? 22.388 -1.023 -34.074 1.00 74.56 95 HIS A N 1
ATOM 765 C CA . HIS A 1 95 ? 23.206 0.108 -34.487 1.00 74.56 95 HIS A CA 1
ATOM 766 C C . HIS A 1 95 ? 24.688 -0.278 -34.568 1.00 74.56 95 HIS A C 1
ATOM 768 O O . HIS A 1 95 ? 25.317 -0.047 -35.597 1.00 74.56 95 HIS A O 1
ATOM 774 N N . ASP A 1 96 ? 25.240 -0.890 -33.522 1.00 77.50 96 ASP A N 1
ATOM 775 C CA . ASP A 1 96 ? 26.653 -1.277 -33.473 1.00 77.50 96 ASP A CA 1
ATOM 776 C C . ASP A 1 96 ? 27.015 -2.281 -34.580 1.00 77.50 96 ASP A C 1
ATOM 778 O O . ASP A 1 96 ? 28.063 -2.151 -35.216 1.00 77.50 96 ASP A O 1
ATOM 782 N N . GLU A 1 97 ? 26.124 -3.232 -34.881 1.00 74.94 97 GLU A N 1
ATOM 783 C CA . GLU A 1 97 ? 26.271 -4.159 -36.011 1.00 74.94 97 GLU A CA 1
ATOM 784 C C . GLU A 1 97 ? 26.230 -3.437 -37.367 1.00 74.94 97 GLU A C 1
ATOM 786 O O . GLU A 1 97 ? 27.062 -3.708 -38.237 1.00 74.94 97 GLU A O 1
ATOM 791 N N . ALA A 1 98 ? 25.297 -2.495 -37.548 1.00 69.25 98 ALA A N 1
ATOM 792 C CA . ALA A 1 98 ? 25.181 -1.715 -38.778 1.00 69.25 98 ALA A CA 1
ATOM 793 C C . ALA A 1 98 ? 26.438 -0.866 -39.025 1.00 69.25 98 ALA A C 1
ATOM 795 O O . ALA A 1 98 ? 27.001 -0.920 -40.118 1.00 69.25 98 ALA A O 1
ATOM 796 N N . VAL A 1 99 ? 26.923 -0.156 -37.999 1.00 67.94 99 VAL A 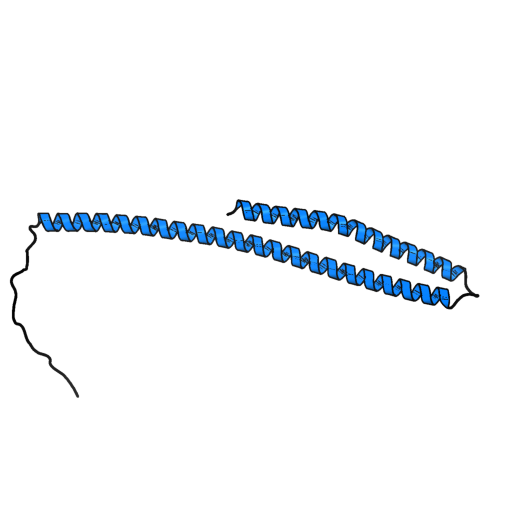N 1
ATOM 797 C CA . VAL A 1 99 ? 28.161 0.638 -38.068 1.00 67.94 99 VAL A CA 1
ATOM 798 C C . VAL A 1 99 ? 29.376 -0.252 -38.348 1.00 67.94 99 VAL A C 1
ATOM 800 O O . VAL A 1 99 ? 30.227 0.119 -39.153 1.00 67.94 99 VAL A O 1
ATOM 803 N N . SER A 1 100 ? 29.451 -1.440 -37.739 1.00 66.88 100 SER A N 1
ATOM 804 C CA . SER A 1 100 ? 30.571 -2.368 -37.938 1.00 66.88 100 SER A CA 1
ATOM 805 C C . SER A 1 100 ? 30.583 -3.047 -39.314 1.00 66.88 100 SER A C 1
ATOM 807 O O . SER A 1 100 ? 31.644 -3.516 -39.727 1.00 66.88 100 SER A O 1
ATOM 809 N N . SER A 1 101 ? 29.444 -3.160 -40.008 1.00 64.25 101 SER A N 1
ATOM 810 C CA . SER A 1 101 ? 29.373 -3.842 -41.313 1.00 64.25 101 SER A CA 1
ATOM 811 C C . SER A 1 101 ? 29.673 -2.934 -42.512 1.00 64.25 101 SER A C 1
ATOM 813 O O . SER A 1 101 ? 29.945 -3.435 -43.602 1.00 64.25 101 SER A O 1
ATOM 815 N N . ASP A 1 102 ? 29.649 -1.612 -42.314 1.00 54.34 102 ASP A N 1
ATOM 816 C CA . ASP A 1 102 ? 29.468 -0.630 -43.390 1.00 54.34 102 ASP A CA 1
ATOM 817 C C . ASP A 1 102 ? 30.621 0.393 -43.467 1.00 54.34 102 ASP A C 1
ATOM 819 O O . ASP A 1 102 ? 30.427 1.586 -43.697 1.00 54.34 102 ASP A O 1
ATOM 823 N N . GLU A 1 103 ? 31.861 -0.075 -43.292 1.00 54.09 103 GLU A N 1
ATOM 824 C CA . GLU A 1 103 ? 33.063 0.769 -43.168 1.00 54.09 103 GLU A CA 1
ATOM 825 C C . GLU A 1 103 ? 33.430 1.570 -44.446 1.00 54.09 103 GLU A C 1
ATOM 827 O O . GLU A 1 103 ? 34.414 2.306 -44.434 1.00 54.09 103 GLU A O 1
ATOM 832 N N . ILE A 1 104 ? 32.688 1.469 -45.568 1.00 53.16 104 ILE A N 1
ATOM 833 C CA . ILE A 1 104 ? 33.108 2.095 -46.845 1.00 53.16 104 ILE A CA 1
ATOM 834 C C . ILE A 1 104 ? 32.024 2.873 -47.642 1.00 53.16 104 ILE A C 1
ATOM 836 O O . ILE A 1 104 ? 32.416 3.694 -48.470 1.00 53.16 104 ILE A O 1
ATOM 840 N N . ALA A 1 105 ? 30.699 2.747 -47.438 1.00 53.69 105 ALA A N 1
ATOM 841 C CA . ALA A 1 105 ? 29.755 3.214 -48.485 1.00 53.69 105 ALA A CA 1
ATOM 842 C C . ALA A 1 105 ? 28.780 4.383 -48.195 1.00 53.69 105 ALA A C 1
ATOM 844 O O . ALA A 1 105 ? 28.453 5.094 -49.149 1.00 53.69 105 ALA A O 1
ATOM 845 N N . HIS A 1 106 ? 28.294 4.658 -46.974 1.00 54.56 106 HIS A N 1
ATOM 846 C CA . HIS A 1 106 ? 27.133 5.569 -46.829 1.00 54.56 106 HIS A CA 1
ATOM 847 C C . HIS A 1 106 ? 27.143 6.512 -45.608 1.00 54.56 106 HIS A C 1
ATOM 849 O O . HIS A 1 106 ? 26.346 6.381 -44.680 1.00 54.56 106 HIS A O 1
ATOM 855 N N . GLN A 1 107 ? 27.954 7.575 -45.679 1.00 60.25 107 GLN A N 1
ATOM 856 C CA . GLN A 1 107 ? 28.040 8.631 -44.654 1.00 60.25 107 GLN A CA 1
ATOM 857 C C . GLN A 1 107 ? 26.681 9.283 -44.300 1.00 60.25 107 GLN A C 1
ATOM 859 O O . GLN A 1 107 ? 26.407 9.542 -43.133 1.00 60.25 107 GLN A O 1
ATOM 864 N N . SER A 1 108 ? 25.788 9.509 -45.274 1.00 60.56 108 SER A N 1
ATOM 865 C CA . SER A 1 108 ? 24.503 10.187 -45.008 1.00 60.56 108 SER A CA 1
ATOM 866 C C . SER A 1 108 ? 23.458 9.295 -44.320 1.00 60.56 108 SER A C 1
ATOM 868 O O . SER A 1 108 ? 22.508 9.818 -43.736 1.00 60.56 108 SER A O 1
ATOM 870 N N . HIS A 1 109 ? 23.586 7.966 -44.415 1.00 66.19 109 HIS A N 1
ATOM 871 C CA . HIS A 1 109 ? 22.693 7.031 -43.725 1.00 66.19 109 HIS A CA 1
ATOM 872 C C . HIS A 1 109 ? 23.090 6.908 -42.249 1.00 66.19 109 HIS A C 1
ATOM 874 O O . HIS A 1 109 ? 22.230 6.989 -41.373 1.00 66.19 109 HIS A O 1
ATOM 880 N N . LEU A 1 110 ? 24.399 6.841 -41.987 1.00 66.81 110 LEU A N 1
ATOM 881 C CA . LEU A 1 110 ? 24.996 6.890 -40.652 1.00 66.81 110 LEU A CA 1
ATOM 882 C C . LEU A 1 110 ? 24.579 8.139 -39.866 1.00 66.81 110 LEU A C 1
ATOM 884 O O . LEU A 1 110 ? 2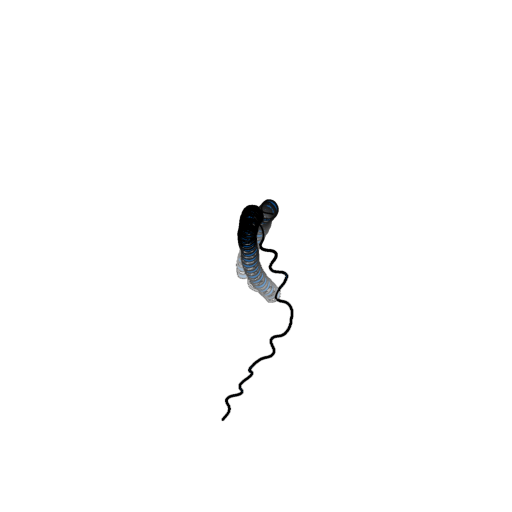4.156 8.016 -38.719 1.00 66.81 110 LEU A O 1
ATOM 888 N N . ASP A 1 111 ? 24.606 9.325 -40.480 1.00 71.44 111 ASP A N 1
ATOM 889 C CA . ASP A 1 111 ? 24.216 10.567 -39.796 1.00 71.44 111 ASP A CA 1
ATOM 890 C C . ASP A 1 111 ? 22.739 10.555 -39.352 1.00 71.44 111 ASP A C 1
ATOM 892 O O . ASP A 1 111 ? 22.415 10.948 -38.229 1.00 71.44 111 ASP A O 1
ATOM 896 N N . ALA A 1 112 ? 21.830 10.056 -40.198 1.00 71.31 112 ALA A N 1
ATOM 897 C CA . ALA A 1 112 ? 20.406 9.956 -39.865 1.00 71.31 112 ALA A CA 1
ATOM 898 C C . ALA A 1 112 ? 20.141 8.932 -38.748 1.00 71.31 112 ALA A C 1
ATOM 900 O O . ALA A 1 112 ? 19.328 9.179 -37.851 1.00 71.31 112 ALA A O 1
ATOM 901 N N . VAL A 1 113 ? 20.846 7.799 -38.781 1.00 72.06 113 VAL A N 1
ATOM 902 C CA . VAL A 1 113 ? 20.765 6.757 -37.752 1.00 72.06 113 VAL A CA 1
ATOM 903 C C . VAL A 1 113 ? 21.341 7.257 -36.420 1.00 72.06 113 VAL A C 1
ATOM 905 O O . VAL A 1 113 ? 20.693 7.091 -35.387 1.00 72.06 113 VAL A O 1
ATOM 908 N N . HIS A 1 114 ? 22.475 7.963 -36.431 1.00 77.69 114 HIS A N 1
ATOM 909 C CA . HIS A 1 114 ? 23.067 8.570 -35.235 1.00 77.69 114 HIS A CA 1
ATOM 910 C C . HIS A 1 114 ? 22.180 9.646 -34.603 1.00 77.69 114 HIS A C 1
ATOM 912 O O . HIS A 1 114 ? 22.073 9.709 -33.375 1.00 77.69 114 HIS A O 1
ATOM 918 N N . ILE A 1 115 ? 21.536 10.492 -35.417 1.00 79.00 115 ILE A N 1
ATOM 919 C CA . ILE A 1 115 ? 20.571 11.482 -34.918 1.00 79.00 115 ILE A CA 1
ATOM 920 C C . ILE A 1 115 ? 19.405 10.765 -34.236 1.00 79.00 115 ILE A C 1
ATOM 922 O O . ILE A 1 115 ? 19.072 11.109 -33.102 1.00 79.00 115 ILE A O 1
ATOM 926 N N . ARG A 1 116 ? 18.835 9.736 -34.881 1.00 78.75 116 ARG A N 1
ATOM 927 C CA . ARG A 1 116 ? 17.729 8.957 -34.305 1.00 78.75 116 ARG A CA 1
ATOM 928 C C . ARG A 1 116 ? 18.132 8.307 -32.982 1.00 78.75 116 ARG A C 1
ATOM 930 O O . ARG A 1 116 ? 17.411 8.447 -32.000 1.00 78.75 116 ARG A O 1
ATOM 937 N N . TYR A 1 117 ? 19.311 7.690 -32.939 1.00 78.62 117 TYR A N 1
ATOM 938 C CA . TYR A 1 117 ? 19.844 7.058 -31.737 1.00 78.62 117 TYR A CA 1
ATOM 939 C C . TYR A 1 117 ? 20.052 8.057 -30.592 1.00 78.62 117 TYR A C 1
ATOM 941 O O . TYR A 1 117 ? 19.624 7.804 -29.469 1.00 78.62 117 TYR A O 1
ATOM 949 N N . ARG A 1 118 ? 20.634 9.236 -30.863 1.00 79.38 118 ARG A N 1
ATOM 950 C CA . ARG A 1 118 ? 20.766 10.298 -29.848 1.00 79.38 118 ARG A CA 1
ATOM 951 C C . ARG A 1 118 ? 19.418 10.744 -29.299 1.00 79.38 118 ARG A C 1
ATOM 953 O O . ARG A 1 118 ? 19.313 10.970 -28.098 1.00 79.38 118 ARG A O 1
ATOM 960 N N . THR A 1 119 ? 18.413 10.897 -30.158 1.00 82.12 119 THR A N 1
ATOM 961 C CA . THR A 1 119 ? 17.066 11.291 -29.730 1.00 82.12 119 THR A CA 1
ATOM 962 C C . THR A 1 119 ? 16.416 10.208 -28.871 1.00 82.12 119 THR A C 1
ATOM 964 O O . THR A 1 119 ? 15.873 10.523 -27.816 1.00 82.12 119 THR A O 1
ATOM 967 N N . GLU A 1 120 ? 16.508 8.941 -29.277 1.00 77.94 120 GLU A N 1
ATOM 968 C CA . GLU A 1 120 ? 15.987 7.802 -28.508 1.00 77.94 120 GLU A CA 1
ATOM 969 C C . GLU A 1 120 ? 16.701 7.675 -27.150 1.00 77.94 120 GLU A C 1
ATOM 971 O O . GLU A 1 120 ? 16.044 7.549 -26.118 1.00 77.94 120 GLU A O 1
ATOM 976 N N . HIS A 1 121 ? 18.029 7.812 -27.123 1.00 80.19 121 HIS A N 1
ATOM 977 C CA . HIS A 1 121 ? 18.828 7.770 -25.897 1.00 80.19 121 HIS A CA 1
ATOM 978 C C . HIS A 1 121 ? 18.512 8.940 -24.953 1.00 80.19 121 HIS A C 1
ATOM 980 O O . HIS A 1 121 ? 18.388 8.753 -23.743 1.00 80.19 121 HIS A O 1
ATOM 986 N N . ALA A 1 122 ? 18.348 10.155 -25.487 1.00 82.81 122 ALA A N 1
ATOM 987 C CA . ALA A 1 122 ? 17.935 11.313 -24.695 1.00 82.81 122 ALA A CA 1
ATOM 988 C C . ALA A 1 122 ? 16.541 11.107 -24.085 1.00 82.81 122 ALA A C 1
ATOM 990 O O . ALA A 1 122 ? 16.350 11.400 -22.907 1.00 82.81 122 ALA A O 1
ATOM 991 N N . ALA A 1 123 ? 15.602 10.537 -24.848 1.00 82.94 123 ALA A N 1
ATOM 992 C CA . ALA A 1 123 ? 14.273 10.212 -24.344 1.00 82.94 123 ALA A CA 1
ATOM 993 C C . ALA A 1 123 ? 14.341 9.188 -23.199 1.00 82.94 123 ALA A C 1
ATOM 995 O O . ALA A 1 123 ? 13.739 9.418 -22.154 1.00 82.94 123 ALA A O 1
ATOM 996 N N . VAL A 1 124 ? 15.106 8.095 -23.354 1.00 81.75 124 VAL A N 1
ATOM 997 C CA . VAL A 1 124 ? 15.353 7.098 -22.286 1.00 81.75 124 VAL A CA 1
ATOM 998 C C . VAL A 1 124 ? 15.903 7.762 -21.028 1.00 81.75 124 VAL A C 1
ATOM 1000 O O . VAL A 1 124 ? 15.397 7.518 -19.934 1.00 81.75 124 VAL A O 1
ATOM 1003 N N . HIS A 1 125 ? 16.881 8.649 -21.178 1.00 80.62 125 HIS A N 1
ATOM 1004 C CA . HIS A 1 125 ? 17.475 9.352 -20.048 1.00 80.62 125 HIS A CA 1
ATOM 1005 C C . HIS A 1 125 ? 16.477 10.279 -19.333 1.00 80.62 125 HIS A C 1
ATOM 1007 O O . HIS A 1 125 ? 16.465 10.350 -18.104 1.00 80.62 125 HIS A O 1
ATOM 1013 N N . GLU A 1 126 ? 15.615 10.967 -20.082 1.00 84.31 126 GLU A N 1
ATOM 1014 C CA . GLU A 1 126 ? 14.549 11.800 -19.520 1.00 84.31 126 GLU A CA 1
ATOM 1015 C C . GLU A 1 126 ? 13.548 10.957 -18.718 1.00 84.31 126 GLU A C 1
ATOM 1017 O O . GLU A 1 126 ? 13.157 11.337 -17.617 1.00 84.31 126 GLU A O 1
ATOM 1022 N N . ILE A 1 127 ? 13.188 9.772 -19.213 1.00 83.06 127 ILE A N 1
ATOM 1023 C CA . ILE A 1 127 ? 12.290 8.842 -18.515 1.00 83.06 127 ILE A CA 1
ATOM 1024 C C . ILE A 1 127 ? 12.887 8.376 -17.184 1.00 83.06 127 ILE A C 1
ATOM 1026 O O . ILE A 1 127 ? 12.164 8.304 -16.193 1.00 83.06 127 ILE A O 1
ATOM 1030 N N . PHE A 1 128 ? 14.186 8.070 -17.149 1.00 77.56 128 PHE A N 1
ATOM 1031 C CA . PHE A 1 128 ? 14.862 7.678 -15.911 1.00 77.56 128 PHE A CA 1
ATOM 1032 C C . PHE A 1 128 ? 14.955 8.823 -14.904 1.00 77.56 128 PHE A C 1
ATOM 1034 O O . PHE A 1 128 ? 14.719 8.596 -13.723 1.00 77.56 128 PHE A O 1
ATOM 1041 N N . SER A 1 129 ? 15.203 10.050 -15.369 1.00 78.75 129 SER A N 1
ATOM 1042 C CA . SER A 1 129 ? 15.182 11.236 -14.505 1.00 78.75 129 SER A CA 1
ATOM 1043 C C . SER A 1 129 ? 13.825 11.408 -13.814 1.00 78.75 129 SER A C 1
ATOM 1045 O O . SER A 1 129 ? 13.772 11.656 -12.616 1.00 78.75 129 SER A O 1
ATOM 1047 N N . HIS A 1 130 ? 12.723 11.224 -14.547 1.00 81.38 130 HIS A N 1
ATOM 1048 C CA . HIS A 1 130 ? 11.383 11.288 -13.955 1.00 81.38 130 HIS A CA 1
ATOM 1049 C C . HIS A 1 130 ? 11.107 10.095 -13.026 1.00 81.38 130 HIS A C 1
ATOM 1051 O O . HIS A 1 130 ? 10.403 10.244 -12.033 1.00 81.38 130 HIS A O 1
ATOM 1057 N N . PHE A 1 131 ? 11.677 8.919 -13.309 1.00 81.50 131 PHE A N 1
ATOM 1058 C CA . PHE A 1 131 ? 11.510 7.740 -12.459 1.00 81.50 131 PHE A CA 1
ATOM 1059 C C . PHE A 1 131 ? 12.139 7.901 -11.067 1.00 81.50 131 PHE A C 1
ATOM 1061 O O . PHE A 1 131 ? 11.565 7.402 -10.096 1.00 81.50 131 PHE A O 1
ATOM 1068 N N . GLU A 1 132 ? 13.284 8.582 -10.963 1.00 77.38 132 GLU A N 1
ATOM 1069 C CA . GLU A 1 132 ? 13.919 8.902 -9.674 1.00 77.38 132 GLU A CA 1
ATOM 1070 C C . GLU A 1 132 ? 13.035 9.847 -8.843 1.00 77.38 132 GLU A C 1
ATOM 1072 O O . GLU A 1 132 ? 12.761 9.574 -7.673 1.00 77.38 132 GLU A O 1
ATOM 1077 N N . GLU A 1 133 ? 12.489 10.899 -9.459 1.00 81.19 133 GLU A N 1
ATOM 1078 C CA . GLU A 1 133 ? 11.532 11.805 -8.802 1.00 81.19 133 GLU A CA 1
ATOM 1079 C C . GLU A 1 133 ? 10.242 11.068 -8.385 1.00 81.19 133 GLU A C 1
ATOM 1081 O O . GLU A 1 133 ? 9.730 11.235 -7.274 1.00 81.19 133 GLU A O 1
ATOM 1086 N N . ASP A 1 134 ? 9.742 10.182 -9.251 1.00 83.00 134 ASP A N 1
ATOM 1087 C CA . ASP A 1 134 ? 8.608 9.303 -8.964 1.00 83.00 134 ASP A CA 1
ATOM 1088 C C . ASP A 1 134 ? 8.898 8.324 -7.810 1.00 83.00 134 ASP A C 1
ATOM 1090 O O . ASP A 1 134 ? 7.971 7.889 -7.120 1.00 83.00 134 ASP A O 1
ATOM 1094 N N . GLU A 1 135 ? 10.150 7.889 -7.631 1.00 81.56 135 GLU A N 1
ATOM 1095 C CA . GLU A 1 135 ? 10.573 7.017 -6.526 1.00 81.56 135 GLU A CA 1
ATOM 1096 C C . GLU A 1 135 ? 10.500 7.748 -5.190 1.00 81.56 135 GLU A C 1
ATOM 1098 O O . GLU A 1 135 ? 9.907 7.240 -4.234 1.00 81.56 135 GLU A O 1
ATOM 1103 N N . GLU A 1 136 ? 11.039 8.963 -5.140 1.00 84.25 136 GLU A N 1
ATOM 1104 C CA . GLU A 1 136 ? 10.987 9.801 -3.946 1.00 84.25 136 GLU A CA 1
ATOM 1105 C C . GLU A 1 136 ? 9.533 10.109 -3.557 1.00 84.25 136 GLU A C 1
ATOM 1107 O O . GLU A 1 136 ? 9.143 9.958 -2.393 1.00 84.25 136 GLU A O 1
ATOM 1112 N N . GLN A 1 137 ? 8.685 10.422 -4.543 1.00 86.94 137 GLN A N 1
ATOM 1113 C CA . GLN A 1 137 ? 7.264 10.667 -4.307 1.00 86.94 137 GLN A CA 1
ATOM 1114 C C . GLN A 1 137 ? 6.518 9.411 -3.825 1.00 86.94 137 GLN A C 1
ATOM 1116 O O . GLN A 1 137 ? 5.689 9.500 -2.914 1.00 86.94 137 GLN A O 1
ATOM 1121 N N . PHE A 1 138 ? 6.795 8.240 -4.406 1.00 86.50 138 PHE A N 1
ATOM 1122 C CA . PHE A 1 138 ? 6.207 6.973 -3.963 1.00 86.50 138 PHE A CA 1
ATOM 1123 C C . PHE A 1 138 ? 6.589 6.653 -2.512 1.00 86.50 138 PHE A C 1
ATOM 1125 O O . PHE A 1 138 ? 5.717 6.325 -1.702 1.00 86.50 138 PHE A O 1
ATOM 1132 N N . ASN A 1 139 ? 7.869 6.808 -2.167 1.00 84.56 139 ASN A N 1
ATOM 1133 C CA . ASN A 1 139 ? 8.369 6.567 -0.816 1.00 84.56 139 ASN A CA 1
ATOM 1134 C C . ASN A 1 139 ? 7.701 7.495 0.206 1.00 84.56 139 ASN A C 1
ATOM 1136 O O . ASN A 1 139 ? 7.228 7.015 1.238 1.00 84.56 139 ASN A O 1
ATOM 1140 N N . ALA A 1 140 ? 7.554 8.784 -0.116 1.00 88.25 140 ALA A N 1
ATOM 1141 C CA . ALA A 1 140 ? 6.835 9.735 0.732 1.00 88.25 140 ALA A CA 1
ATOM 1142 C C . ALA A 1 140 ? 5.363 9.329 0.949 1.00 88.25 140 ALA A C 1
ATOM 1144 O O . ALA A 1 140 ? 4.855 9.379 2.070 1.00 88.25 140 ALA A O 1
ATOM 1145 N N . GLN A 1 141 ? 4.672 8.861 -0.099 1.00 86.62 141 GLN A N 1
ATOM 1146 C CA . GLN A 1 141 ? 3.282 8.407 0.022 1.00 86.62 141 GLN A CA 1
ATOM 1147 C C . GLN A 1 141 ? 3.147 7.138 0.877 1.00 86.62 141 GLN A C 1
ATOM 1149 O O . GLN A 1 141 ? 2.194 7.020 1.652 1.00 86.62 141 GLN A O 1
ATOM 1154 N N . ILE A 1 142 ? 4.073 6.182 0.748 1.00 85.88 142 ILE A N 1
ATOM 1155 C CA . ILE A 1 142 ? 4.100 4.982 1.595 1.00 85.88 142 ILE A CA 1
ATOM 1156 C C . ILE A 1 142 ? 4.363 5.372 3.050 1.00 85.88 142 ILE A C 1
ATOM 1158 O O . ILE A 1 142 ? 3.650 4.903 3.941 1.00 85.88 142 ILE A O 1
ATOM 1162 N N . GLU A 1 143 ? 5.328 6.259 3.295 1.00 87.44 143 GLU A N 1
ATOM 1163 C CA . GLU A 1 143 ? 5.644 6.749 4.635 1.00 87.44 143 GLU A CA 1
ATOM 1164 C C . GLU A 1 143 ? 4.436 7.437 5.283 1.00 87.44 143 GLU A C 1
ATOM 1166 O O . GLU A 1 143 ? 4.092 7.113 6.421 1.00 87.44 143 GLU A O 1
ATOM 1171 N N . ASP A 1 144 ? 3.712 8.285 4.551 1.00 88.75 144 ASP A N 1
ATOM 1172 C CA . ASP A 1 144 ? 2.485 8.925 5.037 1.00 88.75 144 ASP A CA 1
ATOM 1173 C C . ASP A 1 144 ? 1.413 7.906 5.454 1.00 88.75 144 ASP A C 1
ATOM 1175 O O . ASP A 1 144 ? 0.776 8.046 6.508 1.00 88.75 144 ASP A O 1
ATOM 1179 N N . VAL A 1 145 ? 1.213 6.848 4.658 1.00 86.06 145 VAL A N 1
ATOM 1180 C CA . VAL A 1 145 ? 0.241 5.792 4.980 1.00 86.06 145 VAL A CA 1
ATOM 1181 C C . VAL A 1 145 ? 0.704 4.970 6.187 1.00 86.06 145 VAL A C 1
ATOM 1183 O O . VAL A 1 145 ? -0.113 4.659 7.058 1.00 86.06 145 VAL A O 1
ATOM 1186 N N . VAL A 1 146 ? 2.001 4.669 6.297 1.00 85.06 146 VAL A N 1
ATOM 1187 C CA . VAL A 1 146 ? 2.586 3.976 7.457 1.00 85.06 146 VAL A CA 1
ATOM 1188 C C . VAL A 1 146 ? 2.470 4.828 8.724 1.00 85.06 146 VAL A C 1
ATOM 1190 O O . VAL A 1 146 ? 2.064 4.325 9.771 1.00 85.06 146 VAL A O 1
ATOM 1193 N N . GLN A 1 147 ? 2.734 6.131 8.647 1.00 87.31 147 GLN A N 1
ATOM 1194 C CA . GLN A 1 147 ? 2.558 7.055 9.769 1.00 87.31 147 GLN A CA 1
ATOM 1195 C C . GLN A 1 147 ? 1.087 7.155 10.189 1.00 87.31 147 GLN A C 1
ATOM 1197 O O . GLN A 1 147 ? 0.775 7.140 11.383 1.00 87.31 147 GLN A O 1
ATOM 1202 N N . ALA A 1 148 ? 0.158 7.202 9.229 1.00 82.69 148 ALA A N 1
ATOM 1203 C CA . ALA A 1 148 ? -1.274 7.146 9.518 1.00 82.69 148 ALA A CA 1
ATOM 1204 C C . ALA A 1 148 ? -1.665 5.834 10.221 1.00 82.69 148 ALA A C 1
ATOM 1206 O O . ALA A 1 148 ? -2.486 5.841 11.143 1.00 82.69 148 ALA A O 1
ATOM 1207 N N . LEU A 1 149 ? -1.039 4.723 9.829 1.00 78.88 149 LEU A N 1
ATOM 1208 C CA . LEU A 1 149 ? -1.228 3.409 10.432 1.00 78.88 149 LEU A CA 1
ATOM 1209 C C . LEU A 1 149 ? -0.718 3.380 11.880 1.00 78.88 149 LEU A C 1
ATOM 1211 O O . LEU A 1 149 ? -1.471 2.992 12.776 1.00 78.88 149 LEU A O 1
ATOM 1215 N N . LEU A 1 150 ? 0.489 3.890 12.134 1.00 80.12 150 LEU A N 1
ATOM 1216 C 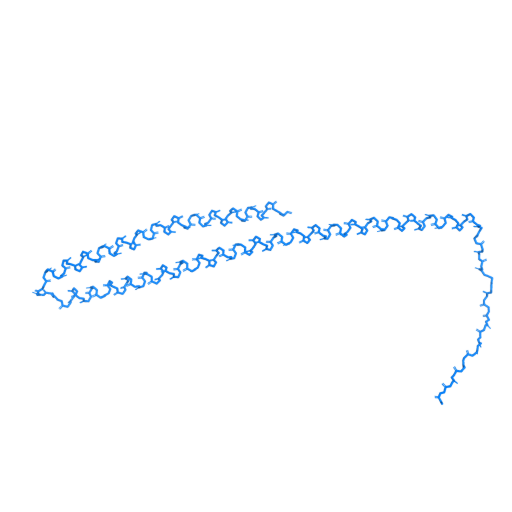CA . LEU A 1 150 ? 1.077 3.988 13.475 1.00 80.12 150 LEU A CA 1
ATOM 1217 C C . LEU A 1 150 ? 0.264 4.885 14.418 1.00 80.12 150 LEU A C 1
ATOM 1219 O O . LEU A 1 150 ? 0.067 4.530 15.577 1.00 80.12 150 LEU A O 1
ATOM 1223 N N . ARG A 1 151 ? -0.279 6.007 13.926 1.00 82.50 151 ARG A N 1
ATOM 1224 C CA . ARG A 1 151 ? -1.154 6.903 14.714 1.00 82.50 151 ARG A CA 1
ATOM 1225 C C . ARG A 1 151 ? -2.515 6.286 15.054 1.00 82.50 151 ARG A C 1
ATOM 1227 O O . ARG A 1 151 ? -3.220 6.806 15.916 1.00 82.50 151 ARG A O 1
ATOM 1234 N N . SER A 1 152 ? -2.921 5.232 14.346 1.00 69.50 152 SER A N 1
ATOM 1235 C CA . SER A 1 152 ? -4.233 4.593 14.510 1.00 69.50 152 SER A CA 1
ATOM 1236 C C . SER A 1 152 ? -4.259 3.443 15.531 1.00 69.50 152 SER A C 1
ATOM 1238 O O . SER A 1 152 ? -5.351 2.980 15.894 1.00 69.50 152 SER A O 1
ATOM 1240 N N . LEU A 1 153 ? -3.081 3.002 15.995 1.00 64.94 153 LEU A N 1
ATOM 1241 C CA . LEU A 1 153 ? -2.891 1.976 17.028 1.00 64.94 153 LEU A CA 1
ATOM 1242 C C . LEU A 1 153 ? -3.233 2.535 18.419 1.00 64.94 153 LEU A C 1
ATOM 1244 O O . LEU A 1 153 ? -4.194 1.995 19.039 1.00 64.94 153 LEU A O 1
#

pLDDT: mean 78.34, std 14.73, range [39.22, 95.88]